Protein AF-A0A6N9B4U2-F1 (afdb_monomer)

pLDDT: mean 85.88, std 15.38, range [40.34, 97.81]

Foldseek 3Di:
DVVVVVVVVVVVVPPFDQLAPVQRDTLVLLLVQVVVPQQAPVSSCVVRVPCVPPNPSVVVSRVSSVVSVVVVVVVVVVVVVVVPVD

Radius of gyration: 17.04 Å; Cα contacts (8 Å, |Δi|>4): 76; chains: 1; bounding box: 49×25×48 Å

Structure (mmCIF, N/CA/C/O backbone):
data_AF-A0A6N9B4U2-F1
#
_entry.id   AF-A0A6N9B4U2-F1
#
loop_
_atom_site.group_PDB
_atom_site.id
_atom_site.type_symbol
_atom_site.label_atom_id
_atom_site.label_alt_id
_atom_site.label_comp_id
_atom_site.label_asym_id
_atom_site.label_entity_id
_atom_site.label_seq_id
_atom_site.pdbx_PDB_ins_code
_atom_site.Cartn_x
_atom_site.Cartn_y
_atom_site.Cartn_z
_atom_site.occupancy
_atom_site.B_iso_or_equiv
_atom_site.auth_seq_id
_atom_site.auth_comp_id
_atom_site.auth_asym_id
_atom_site.auth_atom_id
_atom_site.pdbx_PDB_model_num
ATOM 1 N N . MET A 1 1 ? 28.798 -14.144 16.687 1.00 82.75 1 MET A N 1
ATOM 2 C CA . MET A 1 1 ? 27.688 -15.125 16.664 1.00 82.75 1 MET A CA 1
ATOM 3 C C . MET A 1 1 ? 26.361 -14.502 17.107 1.00 82.75 1 MET A C 1
ATOM 5 O O . MET A 1 1 ? 25.457 -14.485 16.286 1.00 82.75 1 MET A O 1
ATOM 9 N N . LEU A 1 2 ? 26.248 -13.898 18.306 1.00 88.44 2 LEU A N 1
ATOM 10 C CA . LEU A 1 2 ? 25.024 -13.182 18.733 1.00 88.44 2 LEU A CA 1
ATOM 11 C C . LEU A 1 2 ? 24.599 -12.047 17.780 1.00 88.44 2 LEU A C 1
ATOM 13 O O . LEU A 1 2 ? 23.426 -11.959 17.450 1.00 88.44 2 LEU A O 1
ATOM 17 N N . MET A 1 3 ? 25.536 -11.227 17.284 1.00 91.44 3 MET A N 1
ATOM 18 C CA . MET A 1 3 ? 25.217 -10.156 16.319 1.00 91.44 3 MET A CA 1
ATOM 19 C C . MET A 1 3 ? 24.671 -10.686 14.984 1.00 91.44 3 MET A C 1
ATOM 21 O O . MET A 1 3 ? 23.789 -10.074 14.395 1.00 91.44 3 MET A O 1
ATOM 25 N N . LEU A 1 4 ? 25.167 -11.840 14.519 1.00 89.38 4 LEU A N 1
ATOM 26 C CA . LEU A 1 4 ? 24.688 -12.473 13.287 1.00 89.38 4 LEU A CA 1
ATOM 27 C C . LEU A 1 4 ? 23.273 -13.038 13.481 1.00 89.38 4 LEU A C 1
ATOM 29 O O . LEU A 1 4 ? 22.429 -12.888 12.607 1.00 89.38 4 LEU A O 1
ATOM 33 N N . LEU A 1 5 ? 22.999 -13.626 14.652 1.00 88.94 5 LEU A N 1
ATOM 34 C CA . LEU A 1 5 ? 21.663 -14.090 15.020 1.00 88.94 5 LEU A CA 1
ATOM 35 C C . LEU A 1 5 ? 20.683 -12.917 15.160 1.00 88.94 5 LEU A C 1
ATOM 37 O O . LEU A 1 5 ? 19.584 -12.992 14.629 1.00 88.94 5 LEU A O 1
ATOM 41 N N . GLN A 1 6 ? 21.083 -11.815 15.801 1.00 91.94 6 GLN A N 1
ATOM 42 C CA . GLN A 1 6 ? 20.255 -10.607 15.889 1.00 91.94 6 GLN A CA 1
ATOM 43 C C . GLN A 1 6 ? 19.949 -10.013 14.510 1.00 91.94 6 GLN A C 1
ATOM 45 O O . GLN A 1 6 ? 18.800 -9.671 14.255 1.00 91.94 6 GLN A O 1
ATOM 50 N N . LEU A 1 7 ? 20.929 -9.951 13.602 1.00 87.44 7 LEU A N 1
ATOM 51 C CA . LEU A 1 7 ? 20.708 -9.480 12.233 1.00 87.44 7 LEU A CA 1
ATOM 52 C C . LEU A 1 7 ? 19.734 -10.388 11.464 1.00 87.44 7 LEU A C 1
ATOM 54 O O . LEU A 1 7 ? 18.834 -9.888 10.797 1.00 87.44 7 LEU A O 1
ATOM 58 N N . LEU A 1 8 ? 19.868 -11.712 11.599 1.00 88.12 8 LEU A N 1
ATOM 59 C CA . LEU A 1 8 ? 18.946 -12.677 10.990 1.00 88.12 8 LEU A CA 1
ATOM 60 C C . LEU A 1 8 ? 17.526 -12.539 11.547 1.00 88.12 8 LEU A C 1
ATOM 62 O O . LEU A 1 8 ? 16.579 -12.502 10.770 1.00 88.12 8 LEU A O 1
ATOM 66 N N . LEU A 1 9 ? 17.368 -12.403 12.867 1.00 87.31 9 LEU A N 1
ATOM 67 C CA . LEU A 1 9 ? 16.061 -12.175 13.486 1.00 87.31 9 LEU A CA 1
ATOM 68 C C . LEU A 1 9 ? 15.447 -10.855 13.003 1.00 87.31 9 LEU A C 1
ATOM 70 O O . LEU A 1 9 ? 14.286 -10.845 12.624 1.00 87.31 9 LEU A O 1
ATOM 74 N N . ILE A 1 10 ? 16.210 -9.759 12.930 1.00 82.88 10 ILE A N 1
ATOM 75 C CA . ILE A 1 10 ? 15.711 -8.474 12.410 1.00 82.88 10 ILE A CA 1
ATOM 76 C C . ILE A 1 10 ? 15.208 -8.622 10.968 1.00 82.88 10 ILE A C 1
ATOM 78 O O . ILE A 1 10 ? 14.117 -8.149 10.665 1.00 82.88 10 ILE A O 1
ATOM 82 N N . ILE A 1 11 ? 15.948 -9.305 10.092 1.00 80.69 11 ILE A N 1
ATOM 83 C CA . ILE A 1 11 ? 15.538 -9.515 8.693 1.00 80.69 11 ILE A CA 1
ATOM 84 C C . ILE A 1 11 ? 14.278 -10.391 8.610 1.00 80.69 11 ILE A C 1
ATOM 86 O O . ILE A 1 11 ? 13.395 -10.116 7.803 1.00 80.69 11 ILE A O 1
ATOM 90 N N . ILE A 1 12 ? 14.165 -11.411 9.464 1.00 81.38 12 ILE A N 1
ATOM 91 C CA . ILE A 1 12 ? 13.007 -12.316 9.502 1.00 81.38 12 ILE A CA 1
ATOM 92 C C . ILE A 1 12 ? 11.769 -11.635 10.118 1.00 81.38 12 ILE A C 1
ATOM 94 O O . ILE A 1 12 ? 10.651 -11.922 9.703 1.00 81.38 12 ILE A O 1
ATOM 98 N N . TYR A 1 13 ? 11.941 -10.723 11.079 1.00 80.31 13 TYR A N 1
ATOM 99 C CA . TYR A 1 13 ? 10.833 -10.043 11.766 1.00 80.31 13 TYR A CA 1
ATOM 100 C C . TYR A 1 13 ? 10.379 -8.733 11.104 1.00 80.31 13 TYR A C 1
ATOM 102 O O . TYR A 1 13 ? 9.354 -8.186 11.499 1.00 80.31 13 TYR A O 1
ATOM 110 N N . ASN A 1 14 ? 11.086 -8.233 10.087 1.00 69.56 14 ASN A N 1
ATOM 111 C CA . ASN A 1 14 ? 10.684 -7.052 9.315 1.00 69.56 14 ASN A CA 1
ATOM 112 C C . ASN A 1 14 ? 10.064 -7.460 7.967 1.00 69.56 14 ASN A C 1
ATOM 114 O O . ASN A 1 14 ? 10.573 -7.108 6.905 1.00 69.56 14 ASN A O 1
ATOM 118 N N . CYS A 1 15 ? 8.950 -8.196 8.000 1.00 58.59 15 CYS A N 1
ATOM 119 C CA . CYS A 1 15 ? 8.194 -8.616 6.811 1.00 58.59 15 CYS A CA 1
ATOM 120 C C . CYS A 1 15 ? 7.385 -7.473 6.163 1.00 58.59 15 CYS A C 1
ATOM 122 O O . CYS A 1 15 ? 6.207 -7.626 5.862 1.00 58.59 15 CYS A O 1
ATOM 124 N N . ASN A 1 16 ? 8.017 -6.328 5.905 1.00 72.44 16 ASN A N 1
ATOM 125 C CA . ASN A 1 16 ? 7.455 -5.324 5.006 1.00 72.44 16 ASN A CA 1
ATOM 126 C C . ASN A 1 16 ? 7.606 -5.814 3.565 1.00 72.44 16 ASN A C 1
ATOM 128 O O . ASN A 1 16 ? 8.669 -5.679 2.959 1.00 72.44 16 ASN A O 1
ATOM 132 N N . MET A 1 17 ? 6.552 -6.422 3.021 1.0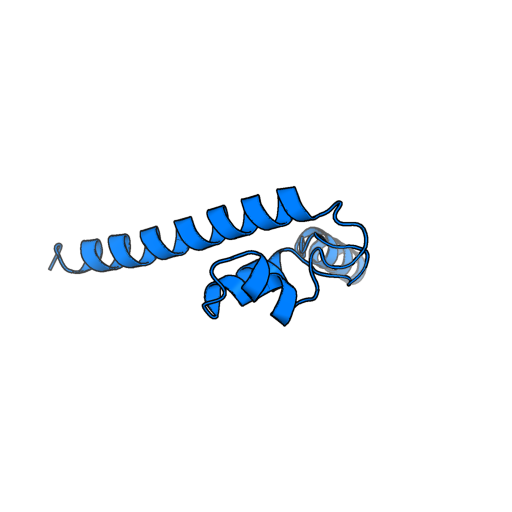0 85.19 17 MET A N 1
ATOM 133 C CA . MET A 1 17 ? 6.555 -6.890 1.638 1.00 85.19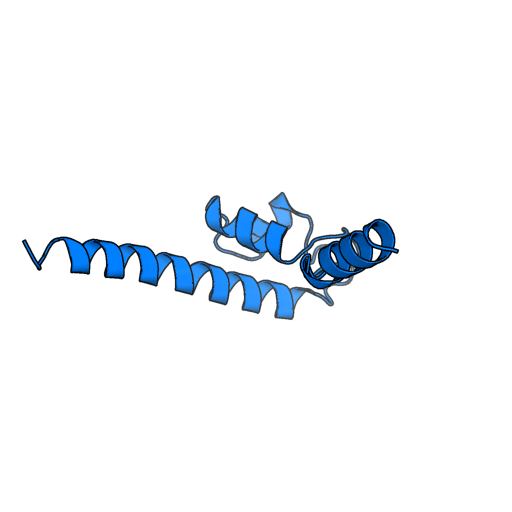 17 MET A CA 1
ATOM 134 C C . MET A 1 17 ? 6.381 -5.717 0.670 1.00 85.19 17 MET A C 1
ATOM 136 O O . MET A 1 17 ? 5.557 -4.834 0.896 1.00 85.19 17 MET A O 1
ATOM 140 N N . TYR A 1 18 ? 7.117 -5.726 -0.443 1.00 94.19 18 TYR A N 1
ATOM 141 C CA . TYR A 1 18 ? 6.880 -4.795 -1.545 1.00 94.19 18 TYR A CA 1
ATOM 142 C C . TYR A 1 18 ? 5.640 -5.202 -2.337 1.00 94.19 18 TYR A C 1
ATOM 144 O O . TYR A 1 18 ? 5.567 -6.305 -2.876 1.00 94.19 18 TYR A O 1
ATOM 152 N N . ILE A 1 19 ? 4.691 -4.278 -2.451 1.00 95.88 19 ILE A N 1
ATOM 153 C CA . ILE A 1 19 ? 3.495 -4.427 -3.281 1.00 95.88 19 ILE A CA 1
ATOM 154 C C . ILE A 1 19 ? 3.740 -3.848 -4.677 1.00 95.88 19 ILE A C 1
ATOM 156 O O . ILE A 1 19 ? 3.300 -4.427 -5.668 1.00 95.88 19 ILE A O 1
ATOM 160 N N . CYS A 1 20 ? 4.475 -2.735 -4.787 1.00 97.56 20 CYS A N 1
ATOM 161 C CA . CYS A 1 20 ? 4.812 -2.107 -6.064 1.00 97.56 20 CYS A CA 1
ATOM 162 C C . CYS A 1 20 ? 6.323 -2.030 -6.262 1.00 97.56 20 CYS A C 1
ATOM 164 O O . CYS A 1 20 ? 7.001 -1.292 -5.558 1.00 97.56 20 CYS A O 1
ATOM 166 N N . ILE A 1 21 ? 6.847 -2.724 -7.272 1.00 96.25 21 ILE A N 1
ATOM 167 C CA . ILE A 1 21 ? 8.287 -2.694 -7.575 1.00 96.25 21 ILE A CA 1
ATOM 168 C C . ILE A 1 21 ? 8.674 -1.425 -8.346 1.00 96.25 21 ILE A C 1
ATOM 170 O O . ILE A 1 21 ? 9.746 -0.882 -8.114 1.00 96.25 21 ILE A O 1
ATOM 174 N N . CYS A 1 22 ? 7.802 -0.912 -9.224 1.00 97.75 22 CYS A N 1
ATOM 175 C CA . CYS A 1 22 ? 8.100 0.282 -10.028 1.00 97.75 22 CYS A CA 1
ATOM 176 C C . CYS A 1 22 ? 8.419 1.514 -9.173 1.00 97.75 22 CYS A C 1
ATOM 178 O O . CYS A 1 22 ? 9.317 2.268 -9.522 1.00 97.75 22 CYS A O 1
ATOM 180 N N . ASN A 1 23 ? 7.696 1.683 -8.062 1.00 96.12 23 ASN A N 1
ATOM 181 C CA . ASN A 1 23 ? 7.848 2.813 -7.141 1.00 96.12 23 ASN A CA 1
ATOM 182 C C . ASN A 1 23 ? 8.315 2.392 -5.745 1.00 96.12 23 ASN A C 1
ATOM 184 O O . ASN A 1 23 ? 8.207 3.179 -4.815 1.00 96.12 23 ASN A O 1
ATOM 188 N N . ALA A 1 24 ? 8.802 1.154 -5.598 1.00 95.81 24 ALA A N 1
ATOM 189 C CA . ALA A 1 24 ? 9.273 0.599 -4.329 1.00 95.81 24 ALA A CA 1
ATOM 190 C C . ALA A 1 24 ? 8.293 0.802 -3.150 1.00 95.81 24 ALA A C 1
ATOM 192 O O . ALA A 1 24 ? 8.714 1.120 -2.046 1.00 95.81 24 ALA A O 1
ATOM 193 N N . VAL A 1 25 ? 6.992 0.590 -3.382 1.00 96.88 25 VAL A N 1
ATOM 194 C CA . VAL A 1 25 ? 5.947 0.752 -2.357 1.00 96.88 25 VAL A CA 1
ATOM 195 C C . VAL A 1 25 ? 5.734 -0.557 -1.610 1.00 96.88 25 VAL A C 1
ATOM 197 O O . VAL A 1 25 ? 5.488 -1.603 -2.224 1.00 96.88 25 VAL A O 1
ATOM 200 N N . THR A 1 26 ? 5.778 -0.490 -0.288 1.00 96.06 26 THR A N 1
ATOM 201 C CA . THR A 1 26 ? 5.566 -1.591 0.649 1.00 96.06 26 THR A CA 1
ATOM 202 C C . THR A 1 26 ? 4.123 -1.684 1.141 1.00 96.06 26 THR A C 1
ATOM 204 O O . THR A 1 26 ? 3.322 -0.756 1.028 1.00 96.06 26 THR A O 1
ATOM 207 N N . GLU A 1 27 ? 3.780 -2.838 1.706 1.00 94.81 27 GLU A N 1
ATOM 208 C CA . GLU A 1 27 ? 2.507 -3.080 2.378 1.00 94.81 27 GLU A CA 1
ATOM 209 C C . GLU A 1 27 ? 2.261 -2.073 3.507 1.00 94.81 27 GLU A C 1
ATOM 211 O O . GLU A 1 27 ? 1.182 -1.487 3.575 1.00 94.81 27 GLU A O 1
ATOM 216 N N . SER A 1 28 ? 3.259 -1.815 4.358 1.00 93.19 28 SER A N 1
ATOM 217 C CA . SER A 1 28 ? 3.104 -0.888 5.485 1.00 93.19 28 SER A CA 1
ATOM 218 C C . SER A 1 28 ? 2.906 0.559 5.053 1.00 93.19 28 SER A C 1
ATOM 220 O O . SER A 1 28 ? 2.140 1.269 5.701 1.00 93.19 28 SER A O 1
ATOM 222 N N . GLU A 1 29 ? 3.514 0.997 3.949 1.00 96.19 29 GLU A N 1
ATOM 223 C CA . GLU A 1 29 ? 3.247 2.320 3.376 1.00 96.19 29 GLU A CA 1
ATOM 224 C C . GLU A 1 29 ? 1.800 2.441 2.887 1.00 96.19 29 GLU A C 1
ATOM 226 O O . GLU A 1 29 ? 1.147 3.449 3.156 1.00 96.19 29 GLU A O 1
ATOM 231 N N . ILE A 1 30 ? 1.260 1.403 2.234 1.00 95.81 30 ILE A N 1
ATOM 232 C CA . ILE A 1 30 ? -0.151 1.378 1.814 1.00 95.81 30 ILE A CA 1
ATOM 233 C C . ILE A 1 30 ? -1.068 1.413 3.038 1.00 95.81 30 ILE A C 1
ATOM 235 O O . ILE A 1 30 ? -1.977 2.239 3.092 1.00 95.81 30 ILE A O 1
ATOM 239 N N . VAL A 1 31 ? -0.811 0.573 4.043 1.00 94.25 31 VAL A N 1
ATOM 240 C CA . VAL A 1 31 ? -1.600 0.534 5.284 1.00 94.25 31 VAL A CA 1
ATOM 241 C C . VAL A 1 31 ? -1.543 1.876 6.018 1.00 94.25 31 VAL A C 1
ATOM 243 O O . VAL A 1 31 ? -2.578 2.382 6.444 1.00 94.25 31 VAL A O 1
ATOM 246 N N . SER A 1 32 ? -0.365 2.492 6.124 1.00 94.50 32 SER A N 1
ATOM 247 C CA . SER A 1 32 ? -0.204 3.815 6.735 1.00 94.50 32 SER A CA 1
ATOM 248 C C . SER A 1 32 ? -0.951 4.895 5.949 1.00 94.50 32 SER A C 1
ATOM 250 O O . SER A 1 32 ? -1.624 5.735 6.542 1.00 94.50 32 SER A O 1
ATOM 252 N N . SER A 1 33 ? -0.908 4.848 4.616 1.00 96.00 33 SER A N 1
ATOM 253 C CA . SER A 1 33 ? -1.659 5.765 3.756 1.00 96.00 33 SER A CA 1
ATOM 254 C C . SER A 1 33 ? -3.171 5.649 3.975 1.00 96.00 33 SER A C 1
ATOM 256 O O . SER A 1 33 ? -3.838 6.680 4.089 1.00 96.00 33 SER A O 1
ATOM 258 N N . VAL A 1 34 ? -3.698 4.426 4.115 1.00 96.19 34 VAL A N 1
ATOM 259 C CA . VAL A 1 34 ? -5.114 4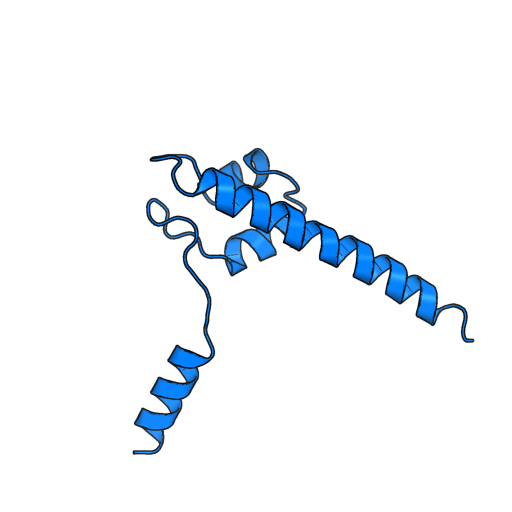.176 4.441 1.00 96.19 34 VAL A CA 1
ATOM 260 C C . VAL A 1 34 ? -5.467 4.718 5.827 1.00 96.19 34 VAL A C 1
ATOM 262 O O . VAL A 1 34 ? -6.454 5.433 5.952 1.00 96.19 34 VAL A O 1
ATOM 265 N N . GLN A 1 35 ? -4.633 4.477 6.844 1.00 92.75 35 GLN A N 1
ATOM 266 C CA . GLN A 1 35 ? -4.828 5.020 8.202 1.00 92.75 35 GLN A CA 1
ATOM 267 C C . GLN A 1 35 ? -4.811 6.556 8.250 1.00 92.75 35 GLN A C 1
ATOM 269 O O . GLN A 1 35 ? -5.399 7.154 9.146 1.00 92.75 35 GLN A O 1
ATOM 274 N N . ASN A 1 36 ? -4.160 7.198 7.278 1.00 94.38 36 ASN A N 1
ATOM 275 C CA . ASN A 1 36 ? -4.163 8.649 7.101 1.00 94.38 36 ASN A CA 1
ATOM 276 C C . ASN A 1 36 ? -5.378 9.161 6.293 1.00 94.38 36 ASN A C 1
ATOM 278 O O . ASN A 1 36 ? -5.399 10.329 5.907 1.00 94.38 36 ASN A O 1
ATOM 282 N N . GLY A 1 37 ? -6.375 8.311 6.015 1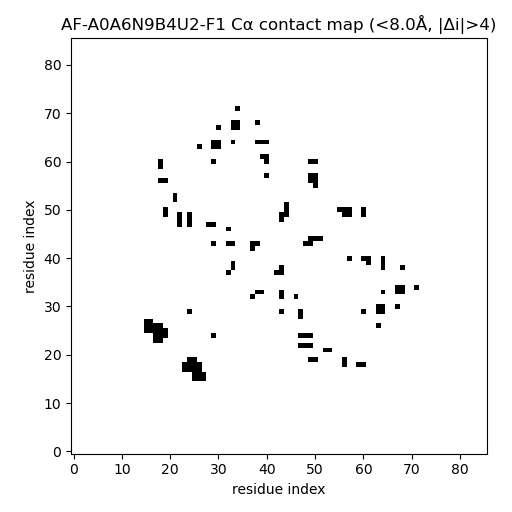.00 93.81 37 GLY A N 1
ATOM 283 C CA . GLY A 1 37 ? -7.630 8.673 5.348 1.00 93.81 37 GLY A CA 1
ATOM 284 C C . GLY A 1 37 ? -7.659 8.456 3.831 1.00 93.81 37 GLY A C 1
ATOM 285 O O . GLY A 1 37 ? -8.617 8.863 3.175 1.00 93.81 37 GLY A O 1
ATOM 286 N N . ASN A 1 38 ? -6.639 7.824 3.235 1.00 95.69 38 ASN A N 1
ATOM 287 C CA . ASN A 1 38 ? -6.661 7.492 1.806 1.00 95.69 38 ASN A CA 1
ATOM 288 C C . ASN A 1 38 ? -7.460 6.202 1.566 1.00 95.69 38 ASN A C 1
ATOM 290 O O . ASN A 1 38 ? -6.914 5.102 1.527 1.00 95.69 38 ASN A O 1
ATOM 294 N N . GLU A 1 39 ? -8.770 6.342 1.387 1.00 92.25 39 GLU A N 1
ATOM 295 C CA . GLU A 1 39 ? -9.715 5.224 1.311 1.00 92.25 39 GLU A CA 1
ATOM 296 C C . GLU A 1 39 ? -9.901 4.622 -0.092 1.00 92.25 39 GLU A C 1
ATOM 298 O O . GLU A 1 39 ? -10.856 3.896 -0.338 1.00 92.25 39 GLU A O 1
ATOM 303 N N . ASN A 1 40 ? -9.078 4.900 -1.090 1.00 96.25 40 ASN A N 1
ATOM 304 C CA . ASN A 1 40 ? -9.209 4.212 -2.376 1.00 96.25 40 ASN A CA 1
ATOM 305 C C . ASN A 1 40 ? -7.884 4.144 -3.119 1.00 96.25 40 ASN A C 1
ATOM 307 O O .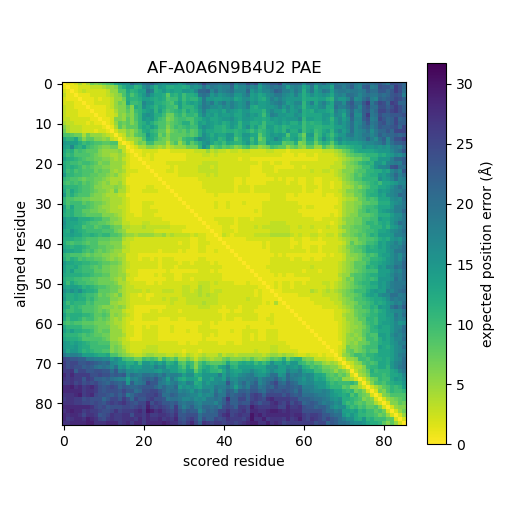 ASN A 1 40 ? -6.902 4.791 -2.753 1.00 96.25 40 ASN A O 1
ATOM 311 N N . LEU A 1 41 ? -7.857 3.320 -4.169 1.00 97.19 41 LEU A N 1
ATOM 312 C CA . LEU A 1 41 ? -6.653 3.170 -4.971 1.00 97.19 41 LEU A CA 1
ATOM 313 C C . LEU A 1 41 ? -6.198 4.517 -5.529 1.00 97.19 41 LEU A C 1
ATOM 315 O O . LEU A 1 41 ? -5.006 4.771 -5.480 1.00 97.19 41 LEU A O 1
ATOM 319 N N . ASP A 1 42 ? -7.097 5.381 -5.999 1.00 97.62 42 ASP A N 1
ATOM 320 C CA . ASP A 1 42 ? -6.709 6.664 -6.594 1.00 97.62 42 ASP A CA 1
ATOM 321 C C . ASP A 1 42 ? -6.012 7.564 -5.565 1.00 97.62 42 ASP A C 1
ATOM 323 O O . ASP A 1 42 ? -4.908 8.042 -5.823 1.00 97.62 42 ASP A O 1
ATOM 327 N N . SER A 1 43 ? -6.575 7.715 -4.362 1.00 97.00 43 SER A N 1
ATOM 328 C CA . SER A 1 43 ? -5.962 8.498 -3.280 1.00 97.00 43 SER A CA 1
ATOM 329 C C . SER A 1 43 ? -4.618 7.917 -2.833 1.00 97.00 43 SER A C 1
ATOM 331 O O . SER A 1 43 ? -3.643 8.648 -2.664 1.00 97.00 43 SER A O 1
ATOM 333 N N . VAL A 1 44 ? -4.528 6.589 -2.704 1.00 97.31 44 VAL A N 1
ATOM 334 C CA . VAL A 1 44 ? -3.275 5.917 -2.325 1.00 97.31 44 VAL A CA 1
ATOM 335 C C . VAL A 1 44 ? -2.238 6.015 -3.451 1.00 97.31 44 VAL A C 1
ATOM 337 O O . VAL A 1 44 ? -1.054 6.189 -3.177 1.00 97.31 44 VAL A O 1
ATOM 340 N N . SER A 1 45 ? -2.664 5.959 -4.713 1.00 97.44 45 SER A N 1
ATOM 341 C CA . SER A 1 45 ? -1.796 6.089 -5.890 1.00 97.44 45 SER A CA 1
ATOM 342 C C . SER A 1 45 ? -1.251 7.503 -6.024 1.00 97.44 45 SER A C 1
ATOM 344 O O . SER A 1 45 ? -0.074 7.662 -6.316 1.00 97.44 45 SER A O 1
ATOM 346 N N . VAL A 1 46 ? -2.062 8.533 -5.772 1.00 97.25 46 VAL A N 1
ATOM 347 C CA . VAL A 1 46 ? -1.596 9.929 -5.748 1.00 97.25 46 VAL A CA 1
ATOM 348 C C . VAL A 1 46 ? -0.536 10.137 -4.665 1.00 97.25 46 VAL A C 1
ATOM 350 O O . VAL A 1 46 ? 0.439 10.844 -4.899 1.00 97.25 46 VAL A O 1
ATOM 353 N N . ASN A 1 47 ? -0.703 9.497 -3.506 1.00 96.50 47 ASN A N 1
ATOM 354 C CA . ASN A 1 47 ? 0.226 9.615 -2.385 1.00 96.50 47 ASN A CA 1
ATOM 355 C C . ASN A 1 47 ? 1.537 8.829 -2.611 1.00 96.50 47 ASN A C 1
ATOM 357 O O . ASN A 1 47 ? 2.625 9.364 -2.425 1.00 96.50 47 ASN A O 1
ATOM 361 N N . LEU A 1 48 ? 1.444 7.565 -3.044 1.00 97.25 48 LEU A N 1
ATOM 362 C CA . LEU A 1 48 ? 2.574 6.618 -3.058 1.00 97.25 48 LEU A CA 1
ATOM 363 C C . LEU A 1 48 ? 3.074 6.246 -4.464 1.00 97.25 48 LEU A C 1
ATOM 365 O O . LEU A 1 48 ? 4.047 5.513 -4.614 1.00 97.25 48 LEU A O 1
ATOM 369 N N . GLY A 1 49 ? 2.371 6.653 -5.519 1.00 96.56 49 GLY A N 1
ATOM 370 C CA . GLY A 1 49 ? 2.636 6.232 -6.897 1.00 96.56 49 GLY A CA 1
ATOM 371 C C . GLY A 1 49 ? 2.240 4.783 -7.216 1.00 96.56 49 GLY A C 1
ATOM 372 O O . GLY A 1 49 ? 2.482 4.313 -8.330 1.00 96.56 49 GLY A O 1
ATOM 373 N N . VAL A 1 50 ? 1.656 4.023 -6.283 1.00 97.50 50 VAL A N 1
ATOM 374 C CA . VAL A 1 50 ? 1.265 2.621 -6.530 1.00 97.50 50 VAL A CA 1
ATOM 375 C C . VAL A 1 50 ? 0.363 2.508 -7.768 1.00 97.50 50 VAL A C 1
ATOM 377 O O . VAL A 1 50 ? -0.493 3.345 -8.007 1.00 97.50 50 VAL A O 1
ATOM 380 N N . GLY A 1 51 ? 0.581 1.498 -8.613 1.00 96.50 51 GLY A N 1
ATOM 381 C CA . GLY A 1 51 ? -0.260 1.253 -9.793 1.00 96.50 51 GLY A CA 1
ATOM 382 C C . GLY A 1 51 ? -0.062 2.185 -11.000 1.00 96.50 51 GLY A C 1
ATOM 383 O O . GLY A 1 51 ? -0.629 1.889 -12.046 1.00 96.50 51 GLY A O 1
ATOM 384 N N . MET A 1 52 ? 0.770 3.234 -10.921 1.00 96.69 52 MET A N 1
ATOM 385 C CA . MET A 1 52 ? 0.890 4.249 -11.989 1.00 96.69 52 MET A CA 1
ATOM 386 C C . MET A 1 52 ? 1.711 3.844 -13.229 1.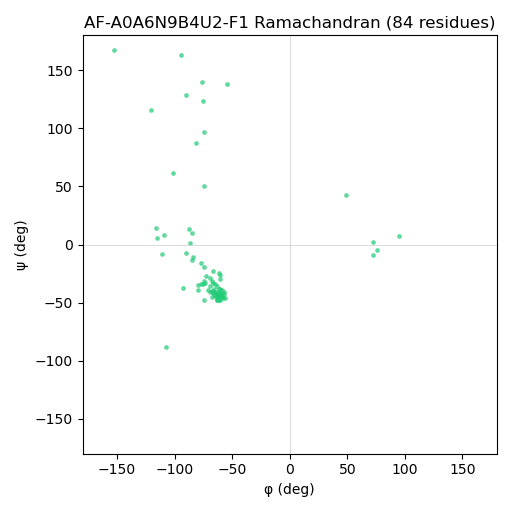00 96.69 52 MET A C 1
ATOM 388 O O . MET A 1 52 ? 1.616 4.513 -14.253 1.00 96.69 52 MET A O 1
ATOM 392 N N . TYR A 1 53 ? 2.517 2.776 -13.160 1.00 96.06 53 TYR A N 1
ATOM 393 C CA . TYR A 1 53 ? 3.424 2.380 -14.253 1.00 96.06 53 TYR A CA 1
ATOM 394 C C . TYR A 1 53 ? 2.959 1.120 -14.993 1.00 96.06 53 TYR A C 1
ATOM 396 O O . TYR A 1 53 ? 2.263 1.205 -15.997 1.00 96.06 53 TYR A O 1
ATOM 404 N N . CYS A 1 54 ? 3.347 -0.070 -14.522 1.00 97.44 54 CYS A N 1
ATOM 405 C CA . CYS A 1 54 ? 3.026 -1.326 -15.211 1.00 97.44 54 CYS A CA 1
ATOM 406 C C . CYS A 1 54 ? 1.645 -1.899 -14.853 1.00 97.44 54 CYS A C 1
ATOM 408 O O . CYS A 1 54 ? 1.184 -2.836 -15.495 1.00 97.44 54 CYS A O 1
ATOM 410 N N . GLY A 1 55 ? 1.004 -1.389 -13.796 1.00 96.12 55 GLY A N 1
ATOM 411 C CA . GLY A 1 55 ? -0.315 -1.836 -13.341 1.00 96.12 55 GLY A CA 1
ATOM 412 C C . GLY A 1 55 ? -0.370 -3.216 -12.662 1.00 96.12 55 GLY A C 1
ATOM 413 O O . GLY A 1 55 ? -1.386 -3.535 -12.052 1.00 96.12 55 GLY A O 1
ATOM 414 N N . SER A 1 56 ? 0.697 -4.026 -12.670 1.00 97.12 56 SER A N 1
ATOM 415 C CA . SER A 1 56 ? 0.662 -5.413 -12.155 1.00 97.12 56 SER A CA 1
ATOM 416 C C . SER A 1 56 ? 0.298 -5.538 -10.670 1.00 97.12 56 SER A C 1
ATOM 418 O O . SER A 1 56 ? -0.241 -6.554 -10.244 1.00 97.12 56 SER A O 1
ATOM 420 N N . CYS A 1 57 ? 0.565 -4.501 -9.875 1.00 97.38 57 CYS A N 1
ATOM 421 C CA . CYS A 1 57 ? 0.252 -4.461 -8.445 1.00 97.38 57 CYS A CA 1
ATOM 422 C C . CYS A 1 57 ? -1.192 -4.032 -8.128 1.00 97.38 57 CYS A C 1
ATOM 424 O O . CYS A 1 57 ? -1.618 -4.169 -6.987 1.00 97.38 57 CYS A O 1
ATOM 426 N N . VAL A 1 58 ? -1.958 -3.528 -9.107 1.00 97.81 58 VAL A N 1
ATOM 427 C CA . VAL A 1 58 ? -3.246 -2.842 -8.883 1.00 97.81 58 VAL A CA 1
ATOM 428 C C . VAL A 1 58 ? -4.26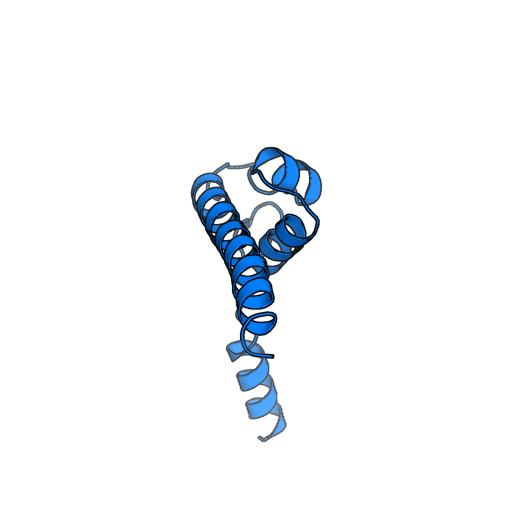2 -3.712 -8.145 1.00 97.81 58 VAL A C 1
ATOM 430 O O . VAL A 1 58 ? -4.891 -3.246 -7.199 1.00 97.81 58 VAL A O 1
ATOM 433 N N . GLN A 1 59 ? -4.425 -4.972 -8.552 1.00 97.50 59 GLN A N 1
ATOM 434 C CA . GLN A 1 59 ? -5.406 -5.868 -7.926 1.00 97.50 59 GLN A CA 1
ATOM 435 C C . GLN A 1 59 ? -5.031 -6.194 -6.475 1.00 97.50 59 GLN A C 1
ATOM 437 O O . GLN A 1 59 ? -5.885 -6.164 -5.592 1.00 97.50 59 GLN A O 1
ATOM 442 N N . VAL A 1 60 ? -3.742 -6.435 -6.221 1.00 96.38 60 VAL A N 1
ATOM 443 C CA . VAL A 1 60 ? -3.219 -6.714 -4.877 1.00 96.38 60 VAL A CA 1
ATOM 444 C C . VAL A 1 60 ? -3.336 -5.477 -3.985 1.00 96.38 60 VAL A C 1
ATOM 446 O O . VAL A 1 60 ? -3.820 -5.578 -2.862 1.00 96.38 60 VAL A O 1
ATOM 449 N N . ALA A 1 61 ? -2.970 -4.300 -4.498 1.00 97.19 61 ALA A N 1
ATOM 450 C CA . ALA A 1 61 ? -3.086 -3.037 -3.776 1.00 97.19 61 ALA A CA 1
ATOM 451 C C . ALA A 1 61 ? -4.542 -2.735 -3.389 1.00 97.19 61 ALA A C 1
ATOM 453 O O . ALA A 1 61 ? -4.801 -2.366 -2.249 1.00 97.19 61 ALA A O 1
ATOM 454 N N . LYS A 1 62 ? -5.509 -2.956 -4.294 1.00 97.62 62 LYS A N 1
ATOM 455 C CA . LYS A 1 62 ? -6.942 -2.813 -3.980 1.00 97.62 62 LYS A CA 1
ATOM 456 C C . LYS A 1 62 ? -7.386 -3.755 -2.865 1.00 97.62 62 LYS A C 1
ATOM 458 O O . LYS A 1 62 ? -8.039 -3.305 -1.932 1.00 97.62 62 LYS A O 1
ATOM 463 N N . ALA A 1 63 ? -7.022 -5.035 -2.943 1.00 96.12 63 ALA A N 1
ATOM 464 C CA . ALA A 1 63 ? -7.379 -6.006 -1.912 1.00 96.12 63 ALA A CA 1
ATOM 465 C C . ALA A 1 63 ? -6.809 -5.615 -0.539 1.00 96.12 63 ALA A C 1
ATOM 467 O O . ALA A 1 63 ? -7.524 -5.663 0.459 1.00 96.12 63 ALA A O 1
ATOM 468 N N . LEU A 1 64 ? -5.552 -5.163 -0.499 1.00 95.50 64 LEU A N 1
ATOM 469 C CA . LEU A 1 64 ? -4.908 -4.692 0.726 1.00 95.50 64 LEU A CA 1
ATOM 470 C C . LEU A 1 64 ? -5.601 -3.452 1.310 1.00 95.50 64 LEU A C 1
ATOM 472 O O . LEU A 1 64 ? -5.819 -3.393 2.516 1.00 95.50 64 LEU A O 1
ATOM 476 N N . ILE A 1 65 ? -5.985 -2.489 0.466 1.00 96.12 65 ILE A N 1
ATOM 477 C CA . ILE A 1 65 ? -6.728 -1.292 0.891 1.00 96.12 65 ILE A CA 1
ATOM 478 C C . ILE A 1 65 ? -8.055 -1.686 1.557 1.00 96.12 65 ILE A C 1
ATOM 480 O O . ILE A 1 65 ? -8.385 -1.162 2.617 1.00 96.12 65 ILE A O 1
ATOM 484 N N . GLU A 1 66 ? -8.800 -2.631 0.981 1.00 95.56 66 GLU A N 1
ATOM 485 C CA . GLU A 1 66 ? -10.071 -3.087 1.560 1.00 95.56 66 GLU A CA 1
ATOM 486 C C . GLU A 1 66 ? -9.888 -3.816 2.898 1.00 95.56 66 GLU A C 1
ATOM 488 O O . GLU A 1 66 ? -10.652 -3.582 3.837 1.00 95.56 66 GLU A O 1
ATOM 493 N N . VAL A 1 67 ? -8.850 -4.648 3.022 1.00 92.69 67 VAL A N 1
ATOM 494 C CA . VAL A 1 67 ? -8.505 -5.298 4.297 1.00 92.69 67 VAL A CA 1
ATOM 495 C C . VAL A 1 67 ? -8.153 -4.252 5.359 1.00 92.69 67 VAL A C 1
ATOM 497 O O . VAL A 1 67 ? -8.718 -4.283 6.451 1.00 92.69 67 VAL A O 1
ATOM 500 N N . ALA A 1 68 ? -7.299 -3.282 5.021 1.00 92.06 68 ALA A N 1
ATOM 501 C CA . ALA A 1 68 ? -6.855 -2.239 5.944 1.00 92.06 68 ALA A CA 1
ATOM 502 C C . ALA A 1 68 ? -8.014 -1.369 6.472 1.00 92.06 68 ALA A C 1
ATOM 504 O O . ALA A 1 68 ? -8.043 -1.035 7.656 1.00 92.06 68 ALA A O 1
ATOM 505 N N . LYS A 1 69 ? -9.007 -1.055 5.629 1.00 89.12 69 LYS A N 1
ATOM 506 C CA . LYS A 1 69 ? -10.235 -0.351 6.049 1.00 89.12 69 LYS A CA 1
ATOM 507 C C . LYS A 1 69 ? -11.124 -1.184 6.969 1.00 89.12 69 LYS A C 1
ATOM 509 O O . LYS A 1 69 ? -11.730 -0.660 7.904 1.00 89.12 69 LYS A O 1
ATOM 514 N N . GLY A 1 70 ? -11.246 -2.484 6.689 1.00 78.38 70 GLY A N 1
ATOM 515 C CA . GLY A 1 70 ? -12.082 -3.397 7.470 1.00 78.38 70 GLY A CA 1
ATOM 516 C C . GLY A 1 70 ? -11.648 -3.498 8.936 1.00 78.38 70 GLY A C 1
ATOM 517 O O . GLY A 1 70 ? -12.489 -3.689 9.821 1.00 78.38 70 GLY A O 1
ATOM 518 N N . ASP A 1 71 ? -10.355 -3.309 9.201 1.00 65.94 71 ASP A N 1
ATOM 519 C CA . ASP A 1 71 ? -9.782 -3.315 10.548 1.00 65.94 71 ASP A CA 1
ATOM 520 C C . ASP A 1 71 ? -10.079 -2.031 11.338 1.00 65.94 71 ASP A C 1
ATOM 522 O O . ASP A 1 71 ? -10.328 -2.095 12.549 1.00 65.94 71 ASP A O 1
ATOM 526 N N . GLU A 1 72 ? -10.146 -0.871 10.676 1.00 59.75 72 GLU A N 1
ATOM 527 C CA . GLU A 1 72 ? -10.554 0.390 11.311 1.00 59.75 72 GLU A CA 1
ATOM 528 C C . GLU A 1 72 ? -11.993 0.294 11.839 1.00 59.75 72 GLU A C 1
ATOM 530 O O . GLU A 1 72 ? -12.275 0.590 13.004 1.00 59.75 72 GLU A O 1
ATOM 535 N N . HIS A 1 73 ? -12.892 -0.257 11.021 1.00 59.25 73 HIS A N 1
ATOM 536 C CA . HIS A 1 73 ? -14.302 -0.387 11.374 1.00 59.25 73 HIS A CA 1
ATOM 537 C C . HIS A 1 73 ? -14.550 -1.358 12.546 1.00 59.25 73 HIS A C 1
ATOM 539 O O . HIS A 1 73 ? -15.558 -1.251 13.253 1.00 59.25 73 HIS A O 1
ATOM 545 N N . LYS A 1 74 ? -13.629 -2.298 12.803 1.00 55.59 74 LYS A N 1
ATOM 546 C CA . LYS A 1 74 ? -13.670 -3.160 13.995 1.00 55.59 74 LYS A CA 1
ATOM 547 C C . LYS A 1 74 ? -13.137 -2.458 15.240 1.00 55.59 74 LYS A C 1
ATOM 549 O O . LYS A 1 74 ? -13.739 -2.625 16.298 1.00 55.59 74 LYS A O 1
ATOM 554 N N . ARG A 1 75 ? -12.075 -1.648 15.148 1.00 57.19 75 ARG A N 1
ATOM 555 C CA . ARG A 1 75 ? -11.544 -0.900 16.307 1.00 57.19 75 ARG A CA 1
ATOM 556 C C . ARG A 1 75 ? -12.580 0.048 16.909 1.00 57.19 75 ARG A C 1
ATOM 558 O O . ARG A 1 75 ? -12.769 0.015 18.123 1.00 57.19 75 ARG A O 1
ATOM 565 N N . SER A 1 76 ? -13.325 0.785 16.085 1.00 57.75 76 SER A N 1
ATOM 566 C CA . SER A 1 76 ? -14.386 1.676 16.580 1.00 57.75 76 SER A CA 1
ATOM 567 C C . SER A 1 76 ? -15.573 0.922 17.197 1.00 57.75 76 SER A C 1
ATOM 569 O O . SER A 1 76 ? -16.177 1.404 18.152 1.00 57.75 76 SER A O 1
ATOM 571 N N . ARG A 1 77 ? -15.893 -0.291 16.724 1.00 58.25 77 ARG A N 1
ATOM 572 C CA . ARG A 1 77 ? -16.964 -1.121 17.312 1.00 58.25 77 ARG A CA 1
ATOM 573 C C . ARG A 1 77 ? -16.536 -1.807 18.609 1.00 58.25 77 ARG A C 1
ATOM 575 O O . ARG A 1 77 ? -17.349 -1.925 19.521 1.00 58.25 77 ARG A O 1
ATOM 582 N N . THR A 1 78 ? -15.271 -2.198 18.735 1.00 56.88 78 THR A N 1
ATOM 583 C CA . THR A 1 78 ? -14.734 -2.757 19.985 1.00 56.88 78 THR A CA 1
ATOM 584 C C . THR A 1 78 ? -14.525 -1.672 21.048 1.00 56.88 78 THR A C 1
ATOM 586 O O . THR A 1 78 ? -14.739 -1.940 22.227 1.00 56.88 78 THR A O 1
ATOM 589 N N . GLN A 1 79 ? -14.206 -0.427 20.660 1.00 58.75 79 GLN A N 1
ATOM 590 C CA . GLN A 1 79 ? -14.188 0.712 21.592 1.00 58.75 79 GLN A CA 1
ATOM 591 C C . GLN A 1 79 ? -15.584 1.046 22.145 1.00 58.75 79 GLN A C 1
ATOM 593 O O . GLN A 1 79 ? -15.685 1.367 23.324 1.00 58.75 79 GLN A O 1
ATOM 598 N N . LEU A 1 80 ? -16.661 0.876 21.363 1.00 58.84 80 LEU A N 1
ATOM 599 C CA . LEU A 1 80 ? -18.035 0.980 21.883 1.00 58.84 80 LEU A CA 1
ATOM 600 C C . LEU A 1 80 ? -18.419 -0.172 22.830 1.00 58.84 80 LEU A C 1
ATOM 602 O O . LEU A 1 80 ? -19.231 0.029 23.729 1.00 58.84 80 LEU A O 1
ATOM 606 N N . ALA A 1 81 ? -17.843 -1.366 22.660 1.00 57.34 81 ALA A N 1
ATOM 607 C CA . ALA A 1 81 ? -18.125 -2.509 23.531 1.00 57.34 81 ALA A CA 1
ATOM 608 C C . ALA A 1 81 ? -17.495 -2.376 24.934 1.00 57.34 81 ALA A C 1
ATOM 610 O O . ALA A 1 81 ? -18.056 -2.904 25.888 1.00 57.34 81 ALA A O 1
ATOM 611 N N .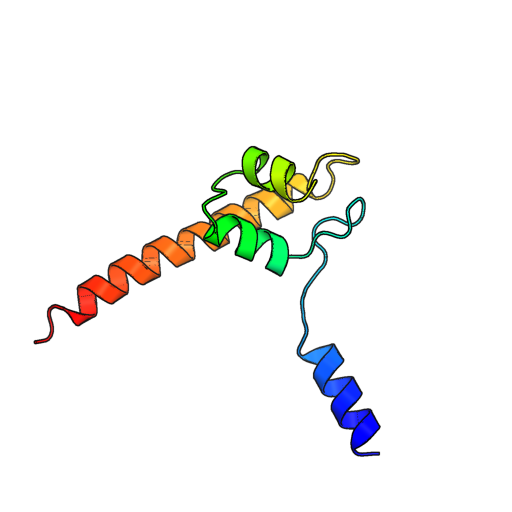 HIS A 1 82 ? -16.382 -1.643 25.085 1.00 55.44 82 HIS A N 1
ATOM 612 C CA . HIS A 1 82 ? -15.777 -1.363 26.399 1.00 55.44 82 HIS A CA 1
ATOM 613 C C . HIS A 1 82 ? -16.569 -0.313 27.210 1.00 55.44 82 HIS A C 1
ATOM 615 O O . HIS A 1 82 ? -16.439 -0.255 28.425 1.00 55.44 82 HIS A O 1
ATOM 621 N N . SER A 1 83 ? -17.417 0.506 26.578 1.00 54.22 83 SER A N 1
ATOM 622 C CA . SER A 1 83 ? -18.243 1.514 27.272 1.00 54.22 83 SER A CA 1
ATOM 623 C C . SER A 1 83 ? -19.585 0.983 27.802 1.00 54.22 83 SER A C 1
ATOM 625 O O . SER A 1 83 ? -20.369 1.765 28.326 1.00 54.22 83 SER A O 1
ATOM 627 N N . LEU A 1 84 ? -19.880 -0.314 27.633 1.00 58.22 84 LEU A N 1
ATOM 628 C CA . LEU A 1 84 ? -21.140 -0.952 28.060 1.00 58.22 84 LEU A CA 1
ATOM 629 C C . LEU A 1 84 ? -20.947 -2.008 29.165 1.00 58.22 84 LEU A C 1
ATOM 631 O O . LEU A 1 84 ? -21.900 -2.701 29.520 1.00 58.22 84 LEU A O 1
ATOM 635 N N . THR A 1 85 ? -19.727 -2.154 29.688 1.00 61.88 85 THR A N 1
ATOM 636 C CA . THR A 1 85 ? -19.405 -3.028 30.832 1.00 61.88 85 THR A CA 1
ATOM 637 C C . THR A 1 85 ? -19.072 -2.262 32.115 1.00 61.88 85 THR A C 1
ATOM 639 O O . THR A 1 85 ? -18.672 -2.899 33.086 1.00 61.88 85 THR A O 1
ATOM 642 N N . ASP A 1 86 ? -19.269 -0.940 32.119 1.00 40.34 86 ASP A N 1
ATOM 643 C CA . ASP A 1 86 ? -19.252 -0.080 33.312 1.00 40.34 86 ASP A CA 1
ATOM 644 C C . ASP A 1 86 ? -20.669 0.426 33.630 1.00 40.34 86 ASP A C 1
ATOM 646 O O . ASP A 1 86 ? -21.397 0.787 32.673 1.00 40.34 86 ASP A O 1
#

Mean predicted aligned error: 9.02 Å

Solvent-accessible surface area (backbone atoms only — not comparable to full-atom values): 5037 Å² total; per-residue (Å²): 109,71,69,58,52,52,52,51,48,52,62,68,72,57,77,68,49,74,57,24,79,94,61,69,33,33,48,59,56,53,47,51,40,37,76,73,68,32,85,44,64,68,53,38,20,73,74,55,48,52,50,74,79,87,43,83,34,40,69,60,51,45,52,49,53,55,53,53,51,56,51,54,63,46,53,60,54,53,56,56,57,64,68,71,79,113

Sequence (86 aa):
MLMLLQLLLIIIYNCNMYICICNAVTESEIVSSVQNGNENLDSVSVNLGVGMYCGSCVQVAKALIEVAKGDEHKRSRTQLAHSLTD

Secondary structure (DSSP, 8-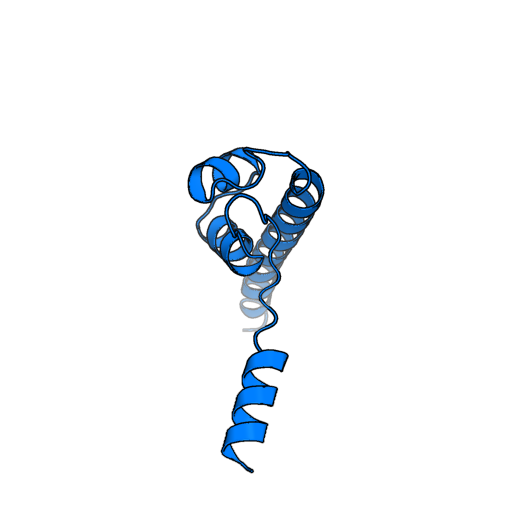state):
-HHHHHHHHHHHH----EEETTTTEEHHHHHHHHHTT--SHHHHHHHH-TTSSS-TTHHHHHHHHHHHHHHHHHHHHHHHHHTT--

Nearest PDB structures (foldseek):
  6e6r-assembly1_A  TM=9.871E-01  e=1.032E-04  Pseudomonas aeruginosa
  4e6k-assembly1_G  TM=9.784E-01  e=1.535E-04  Pseudomonas aeruginosa PAO1
  6e6s-assembly2_B  TM=9.558E-01  e=3.877E-04  Pseudomonas aeruginosa
  1qrv-assembly1_A  TM=5.295E-01  e=7.959E+00  Drosophila melanogaster